Protein AF-A0A7S1DSJ5-F1 (afdb_monomer_lite)

Radius of gyration: 29.15 Å; chains: 1; bounding box: 72×51×76 Å

Sequence (164 aa):
LSEGESEKEKKVSRLSREQSDLRGSVSDLEKALGVSRRETKNAHEEHGRLVAELSSVLSATRKIHESLLGSSQEVEYGGIGVKIEAPDQPLEAEDEDRDVRIAQVIAGGPADLSGKIAVNDVLLEVHGRAVTGMEIGAIRALIVGPSGTPVTIKGASGSDGTTY

Foldseek 3Di:
DPPVVVVVVVVVVVVVVVVVVVVVVVVVVVVVVVVVVVVVVVVVVVVVVVVVVVVVVVVVVVVVVCVVPVDDDPQDKDFQQFDWDADPDPDDDDDPPRWIFGQDGHPPGNCNVVVPDDGGKTWQDKPNHGCRPPDPVVVCVSGIDGPPDDIDTWIADRPPRRID

Structure (mmCIF, N/CA/C/O backbone):
data_AF-A0A7S1DSJ5-F1
#
_entry.id   AF-A0A7S1DSJ5-F1
#
loop_
_atom_site.group_PDB
_atom_site.id
_atom_site.type_symbol
_atom_site.label_atom_id
_atom_site.label_alt_id
_atom_site.label_comp_id
_atom_site.label_asym_id
_atom_site.label_entity_id
_atom_site.label_seq_id
_atom_site.pdbx_PDB_ins_code
_atom_site.Cartn_x
_atom_site.Cartn_y
_atom_site.Cartn_z
_atom_site.occupancy
_atom_site.B_iso_or_equiv
_atom_site.auth_seq_id
_atom_site.auth_comp_id
_atom_site.auth_asym_id
_atom_site.auth_atom_id
_atom_site.pdbx_PDB_model_num
ATOM 1 N N . LEU A 1 1 ? 50.775 -18.865 -52.371 1.00 57.22 1 LEU A N 1
ATOM 2 C CA . LEU A 1 1 ? 50.747 -18.027 -51.148 1.00 57.22 1 LEU A CA 1
ATOM 3 C C . LEU A 1 1 ? 49.859 -16.783 -51.296 1.00 57.22 1 LEU A C 1
ATOM 5 O O . LEU A 1 1 ? 49.391 -16.311 -50.275 1.00 57.22 1 LEU A O 1
ATOM 9 N N . SER A 1 2 ? 49.545 -16.300 -52.510 1.00 65.25 2 SER A N 1
ATOM 10 C CA . SER A 1 2 ? 48.809 -15.034 -52.698 1.00 65.25 2 SER A CA 1
ATOM 11 C C . SER A 1 2 ? 47.277 -15.098 -52.552 1.00 65.25 2 SER A C 1
ATOM 13 O O . SER A 1 2 ? 46.668 -14.091 -52.207 1.00 65.25 2 SER A O 1
ATOM 15 N N . GLU A 1 3 ? 46.620 -16.244 -52.773 1.00 62.25 3 GLU A N 1
ATOM 16 C CA . GLU A 1 3 ? 45.143 -16.317 -52.697 1.00 62.25 3 GLU A CA 1
ATOM 17 C C . GLU A 1 3 ? 44.604 -16.245 -51.258 1.00 62.25 3 GLU A C 1
ATOM 19 O O . GLU A 1 3 ? 43.609 -15.568 -50.998 1.00 62.25 3 GLU A O 1
ATOM 24 N N . GLY A 1 4 ? 45.295 -16.872 -50.299 1.00 67.62 4 GLY A N 1
ATOM 25 C CA . GLY A 1 4 ? 44.881 -16.882 -48.890 1.00 67.62 4 GLY A CA 1
ATOM 26 C C . GLY A 1 4 ? 45.053 -15.537 -48.172 1.00 67.62 4 GLY A C 1
ATOM 27 O O . GLY A 1 4 ? 44.354 -15.268 -47.196 1.00 67.62 4 GLY A O 1
ATOM 28 N N . GLU A 1 5 ? 45.956 -14.677 -48.649 1.00 71.81 5 GLU A N 1
ATOM 29 C CA . GLU A 1 5 ? 46.111 -13.307 -48.139 1.00 71.81 5 GLU A CA 1
ATOM 30 C C . GLU A 1 5 ? 44.983 -12.400 -48.650 1.00 71.81 5 GLU A C 1
ATOM 32 O O . GLU A 1 5 ? 44.397 -11.653 -47.865 1.00 71.81 5 GLU A O 1
ATOM 37 N N . SER A 1 6 ? 44.575 -12.565 -49.914 1.00 78.31 6 SER A N 1
ATOM 38 C CA . SER A 1 6 ? 43.464 -11.809 -50.507 1.00 78.31 6 SER A CA 1
ATOM 39 C C . SER A 1 6 ? 42.119 -12.073 -49.814 1.00 78.31 6 SER A C 1
ATOM 41 O O . SER A 1 6 ? 41.327 -11.150 -49.606 1.00 78.31 6 SER A O 1
ATOM 43 N N . GLU A 1 7 ? 41.834 -13.317 -49.417 1.00 83.12 7 GLU A N 1
ATOM 44 C CA . GLU A 1 7 ? 40.596 -13.632 -48.689 1.00 83.12 7 GLU A CA 1
ATOM 45 C C . GLU A 1 7 ? 40.575 -13.075 -47.264 1.00 83.12 7 GLU A C 1
ATOM 47 O O . GLU A 1 7 ? 39.543 -12.567 -46.811 1.00 83.12 7 GLU A O 1
ATOM 52 N N . LYS A 1 8 ? 41.709 -13.131 -46.556 1.00 84.81 8 LYS A N 1
ATOM 53 C CA . LYS A 1 8 ? 41.827 -12.553 -45.211 1.00 84.81 8 LYS A CA 1
ATOM 54 C C . LYS A 1 8 ? 41.604 -11.046 -45.246 1.00 84.81 8 LYS A C 1
ATOM 56 O O . LYS A 1 8 ? 40.852 -10.528 -44.426 1.00 84.81 8 LYS A O 1
ATOM 61 N N . GLU A 1 9 ? 42.167 -10.361 -46.232 1.00 86.62 9 GLU A N 1
ATOM 62 C CA . GLU A 1 9 ? 42.018 -8.916 -46.407 1.00 86.62 9 GLU A CA 1
ATOM 63 C C . GLU A 1 9 ? 40.566 -8.512 -46.739 1.00 86.62 9 GLU A C 1
ATOM 65 O O . GLU A 1 9 ? 40.015 -7.559 -46.176 1.00 86.62 9 GLU A O 1
ATOM 70 N N . LYS A 1 10 ? 39.867 -9.310 -47.559 1.00 88.31 10 LYS A N 1
ATOM 71 C CA . LYS A 1 10 ? 38.421 -9.149 -47.813 1.00 88.31 10 LYS A CA 1
ATOM 72 C C . LYS A 1 10 ? 37.570 -9.382 -46.561 1.00 88.31 10 LYS A C 1
ATOM 74 O O . LYS A 1 10 ? 36.559 -8.710 -46.367 1.00 88.31 10 LYS A O 1
ATOM 79 N N . LYS A 1 11 ? 37.951 -10.330 -45.704 1.00 90.31 11 LYS A N 1
ATOM 80 C CA . LYS A 1 11 ? 37.227 -10.615 -44.457 1.00 90.31 11 LYS A CA 1
ATOM 81 C C . LYS A 1 11 ? 37.443 -9.519 -43.414 1.00 90.31 11 LYS A C 1
ATOM 83 O O . LYS A 1 11 ? 36.480 -9.080 -42.794 1.00 90.31 11 LYS A O 1
ATOM 88 N N . VAL A 1 12 ? 38.677 -9.035 -43.275 1.00 90.75 12 VAL A N 1
ATOM 89 C CA . VAL A 1 12 ? 39.028 -7.923 -42.378 1.00 90.75 12 VAL A CA 1
ATOM 90 C C . VAL A 1 12 ? 38.307 -6.643 -42.796 1.00 90.75 12 VAL A C 1
ATOM 92 O O . VAL A 1 12 ? 37.689 -5.992 -41.960 1.00 90.75 12 VAL A O 1
ATOM 95 N N . SER A 1 13 ? 38.290 -6.321 -44.090 1.00 91.06 13 SER A N 1
ATOM 96 C CA . SER A 1 13 ? 37.577 -5.136 -44.586 1.00 91.06 13 SER A CA 1
ATOM 97 C C . SER A 1 13 ? 36.058 -5.205 -44.382 1.00 91.06 13 SER A C 1
ATOM 99 O O . SER A 1 13 ? 35.445 -4.179 -44.086 1.00 91.06 13 SER A O 1
ATOM 101 N N . ARG A 1 14 ? 35.438 -6.392 -44.478 1.00 92.00 14 ARG A N 1
ATOM 102 C CA . ARG A 1 14 ? 34.017 -6.579 -44.126 1.00 92.00 14 ARG A CA 1
ATOM 103 C C . ARG A 1 14 ? 33.762 -6.380 -42.634 1.00 92.00 14 ARG A C 1
ATOM 105 O O . ARG A 1 14 ? 32.879 -5.607 -42.283 1.00 92.00 14 ARG A O 1
ATOM 112 N N . LEU A 1 15 ? 34.568 -7.008 -41.778 1.00 92.50 15 LEU A N 1
ATOM 113 C CA . LEU A 1 15 ? 34.421 -6.901 -40.323 1.00 92.50 15 LEU A CA 1
ATOM 114 C C . LEU A 1 15 ? 34.653 -5.472 -39.815 1.00 92.50 15 LEU A C 1
ATOM 116 O O . LEU A 1 15 ? 33.934 -5.020 -38.931 1.00 92.50 15 LEU A O 1
ATOM 120 N N . SER A 1 16 ? 35.604 -4.725 -40.387 1.00 93.00 16 SER A N 1
ATOM 121 C CA . SER A 1 16 ? 35.805 -3.314 -40.027 1.00 93.00 16 SER A CA 1
ATOM 122 C C . SER A 1 16 ? 34.609 -2.431 -40.379 1.00 93.00 16 SER A C 1
ATOM 124 O O . SER A 1 16 ? 34.309 -1.505 -39.629 1.00 93.00 16 SER A O 1
ATOM 126 N N . ARG A 1 17 ? 33.916 -2.704 -41.493 1.00 92.69 17 ARG A N 1
ATOM 127 C CA . ARG A 1 17 ? 32.684 -1.980 -41.845 1.00 92.69 17 ARG A CA 1
ATOM 128 C C . ARG A 1 17 ? 31.566 -2.308 -40.863 1.00 92.69 17 ARG A C 1
ATOM 130 O O . ARG A 1 17 ? 30.999 -1.400 -40.274 1.00 92.69 17 ARG A O 1
ATOM 137 N N . GLU A 1 18 ? 31.355 -3.591 -40.593 1.00 94.94 18 GLU A N 1
ATOM 138 C CA . GLU A 1 18 ? 30.327 -4.055 -39.658 1.00 94.94 18 GLU A CA 1
ATOM 139 C C . GLU A 1 18 ? 30.548 -3.522 -38.232 1.00 94.94 18 GLU A C 1
ATOM 141 O O . GLU A 1 18 ? 29.608 -3.072 -37.580 1.00 94.94 18 GLU A O 1
ATOM 146 N N . GLN A 1 19 ? 31.799 -3.463 -37.760 1.00 93.00 19 GLN A N 1
ATOM 147 C CA . GLN A 1 19 ? 32.118 -2.830 -36.477 1.00 93.00 19 GLN A CA 1
ATOM 148 C C . GLN A 1 19 ? 31.850 -1.322 -36.462 1.00 93.00 19 GLN A C 1
ATOM 150 O O . GLN A 1 19 ? 31.419 -0.794 -35.436 1.00 93.00 19 GLN A O 1
ATOM 155 N N . SER A 1 20 ? 32.099 -0.622 -37.569 1.00 93.69 20 SER A N 1
ATOM 156 C CA . SER A 1 20 ? 31.779 0.803 -37.684 1.00 93.69 20 SER A CA 1
ATOM 157 C C . SER A 1 20 ? 30.268 1.037 -37.607 1.00 93.69 20 SER A C 1
ATOM 159 O O . SER A 1 20 ? 29.821 1.920 -36.873 1.00 93.69 20 SER A O 1
ATOM 161 N N . ASP A 1 21 ? 29.488 0.213 -38.304 1.00 94.38 21 ASP A N 1
ATOM 162 C CA . ASP A 1 21 ? 28.027 0.318 -38.358 1.00 94.38 21 ASP A CA 1
ATOM 163 C C . ASP A 1 21 ? 27.385 -0.002 -36.997 1.00 94.38 21 ASP A C 1
ATOM 165 O O . ASP A 1 21 ? 26.509 0.726 -36.516 1.00 94.38 21 ASP A O 1
ATOM 169 N N . LEU A 1 22 ? 27.879 -1.041 -36.314 1.00 93.44 22 LEU A N 1
ATOM 170 C CA . LEU A 1 22 ? 27.451 -1.385 -34.955 1.00 93.44 22 LEU A CA 1
ATOM 171 C C . LEU A 1 22 ? 27.780 -0.273 -33.959 1.00 93.44 22 LEU A C 1
ATOM 173 O O . LEU A 1 22 ? 26.949 0.071 -33.120 1.00 93.44 22 LEU A O 1
ATOM 177 N N . ARG A 1 23 ? 28.967 0.334 -34.060 1.00 93.12 23 ARG A N 1
ATOM 178 C CA . ARG A 1 23 ? 29.359 1.441 -33.181 1.00 93.12 23 ARG A CA 1
ATOM 179 C C . ARG A 1 23 ? 28.477 2.675 -33.388 1.00 93.12 23 ARG A C 1
ATOM 181 O O . ARG A 1 23 ? 28.131 3.332 -32.407 1.00 93.12 23 ARG A O 1
ATOM 188 N N . GLY A 1 24 ? 28.094 2.970 -34.631 1.00 93.44 24 GLY A N 1
ATOM 189 C CA . GLY A 1 24 ? 27.113 4.016 -34.936 1.00 93.44 24 GLY A CA 1
ATOM 190 C C . GLY A 1 24 ? 25.756 3.724 -34.293 1.00 93.44 24 GLY A C 1
ATOM 191 O O . GLY A 1 24 ? 25.227 4.556 -33.559 1.00 93.44 24 GLY A O 1
ATOM 192 N N . SER A 1 25 ? 25.266 2.495 -34.466 1.00 93.75 25 SER A N 1
ATOM 193 C CA . SER A 1 25 ? 23.985 2.044 -33.909 1.00 93.75 25 SER A CA 1
ATOM 194 C C . SER A 1 25 ? 23.940 2.140 -32.379 1.00 93.75 25 SER A C 1
ATOM 196 O O . SER A 1 25 ? 22.949 2.602 -31.821 1.00 93.75 25 SER A O 1
ATOM 198 N N . VAL A 1 26 ? 25.022 1.758 -31.688 1.00 92.25 26 VAL A N 1
ATOM 199 C CA . VAL A 1 26 ? 25.135 1.891 -30.224 1.00 92.25 26 VAL A CA 1
ATOM 200 C C . VAL A 1 26 ? 25.078 3.359 -29.799 1.00 92.25 26 VAL A C 1
ATOM 202 O O . VAL A 1 26 ? 24.343 3.690 -28.872 1.00 92.25 26 VAL A O 1
ATOM 205 N N . SER A 1 27 ? 25.788 4.250 -30.500 1.00 90.62 27 SER A N 1
ATOM 206 C CA . SER A 1 27 ? 25.774 5.685 -30.188 1.00 90.62 27 SER A CA 1
ATOM 207 C C . SER A 1 27 ? 24.379 6.299 -30.322 1.00 90.62 27 SER A C 1
ATOM 209 O O . SER A 1 27 ? 23.988 7.143 -29.514 1.00 90.62 27 SER A O 1
ATOM 211 N N . ASP A 1 28 ? 23.612 5.882 -31.326 1.00 92.81 28 ASP A N 1
ATOM 212 C CA . ASP A 1 28 ? 22.252 6.379 -31.522 1.00 92.81 28 ASP A CA 1
ATOM 213 C C . ASP A 1 28 ? 21.279 5.807 -30.482 1.00 92.81 28 ASP A C 1
ATOM 215 O O . ASP A 1 28 ? 20.421 6.539 -29.979 1.00 92.81 28 ASP A O 1
ATOM 219 N N . LEU A 1 29 ? 21.471 4.550 -30.066 1.00 88.62 29 LEU A N 1
ATOM 220 C CA . LEU A 1 29 ? 20.712 3.944 -28.971 1.00 88.62 29 LEU A CA 1
ATOM 221 C C . LEU A 1 29 ? 20.964 4.656 -27.635 1.00 88.62 29 LEU A C 1
ATOM 223 O O . LEU A 1 29 ? 20.025 4.927 -26.891 1.00 88.62 29 LEU A O 1
ATOM 227 N N . GLU A 1 30 ? 22.221 4.991 -27.334 1.00 84.81 30 GLU A N 1
ATOM 228 C CA . GLU A 1 30 ? 22.598 5.721 -26.119 1.00 84.81 30 GLU A CA 1
ATOM 229 C C . GLU A 1 30 ? 21.943 7.106 -26.064 1.00 84.81 30 GLU A C 1
ATOM 231 O O . GLU A 1 30 ? 21.432 7.512 -25.017 1.00 84.81 30 GLU A O 1
ATOM 236 N N . LYS A 1 31 ? 21.889 7.814 -27.200 1.00 86.88 31 LYS A N 1
ATOM 237 C CA . LYS A 1 31 ? 21.172 9.094 -27.302 1.00 86.88 31 LYS A CA 1
ATOM 238 C C . LYS A 1 31 ? 19.675 8.909 -27.065 1.00 86.88 31 LYS A C 1
ATOM 240 O O . LYS A 1 31 ? 19.101 9.651 -26.271 1.00 86.88 31 LYS A O 1
ATOM 245 N N . ALA A 1 32 ? 19.052 7.918 -27.706 1.00 86.31 32 ALA A N 1
ATOM 246 C CA . ALA A 1 32 ? 17.622 7.644 -27.559 1.00 86.31 32 ALA A CA 1
ATOM 247 C C . ALA A 1 32 ? 17.249 7.270 -26.112 1.00 86.31 32 ALA A C 1
ATOM 249 O O . ALA A 1 32 ? 16.302 7.820 -25.548 1.00 86.31 32 ALA A O 1
ATOM 250 N N . LEU A 1 33 ? 18.037 6.400 -25.472 1.00 83.81 33 LEU A N 1
ATOM 251 C CA . LEU A 1 33 ? 17.863 6.025 -24.066 1.00 83.81 33 LEU A CA 1
ATOM 252 C C . LEU A 1 33 ? 18.086 7.210 -23.119 1.00 83.81 33 LEU A C 1
ATOM 254 O O . LEU A 1 33 ? 17.372 7.344 -22.125 1.00 83.81 33 LEU A O 1
ATOM 258 N N . GLY A 1 34 ? 19.053 8.082 -23.416 1.00 82.81 34 GLY A N 1
ATOM 259 C CA . GLY A 1 34 ? 19.297 9.304 -22.650 1.00 82.81 34 GLY A CA 1
ATOM 260 C C . GLY A 1 34 ? 18.116 10.276 -22.697 1.00 82.81 34 GLY A C 1
ATOM 261 O O . GLY A 1 34 ? 17.726 10.813 -21.658 1.00 82.81 34 GLY A O 1
ATOM 262 N N . VAL A 1 35 ? 17.517 10.461 -23.879 1.00 78.62 35 VAL A N 1
ATOM 263 C CA . VAL A 1 35 ? 16.299 11.268 -24.063 1.00 78.62 35 VAL A CA 1
ATOM 264 C C . VAL A 1 35 ? 15.137 10.660 -23.280 1.00 78.62 35 VAL A C 1
ATOM 266 O O . VAL A 1 35 ? 14.555 11.346 -22.444 1.00 78.62 35 VAL A O 1
ATOM 269 N N . SER A 1 36 ? 14.883 9.360 -23.445 1.00 83.50 36 SER A N 1
ATOM 270 C CA . SER A 1 36 ? 13.785 8.671 -22.760 1.00 83.50 36 SER A CA 1
ATOM 271 C C . SER A 1 36 ? 13.911 8.733 -21.231 1.00 83.50 36 SER A C 1
ATOM 273 O O . SER A 1 36 ? 12.957 9.094 -20.548 1.00 83.50 36 SER A O 1
ATOM 275 N N . ARG A 1 37 ? 15.104 8.496 -20.664 1.00 84.75 37 ARG A N 1
ATOM 276 C CA . ARG A 1 37 ? 15.334 8.626 -19.208 1.00 84.75 37 ARG A CA 1
ATOM 277 C C . ARG A 1 37 ? 15.095 10.043 -18.692 1.00 84.75 37 ARG A C 1
ATOM 279 O O . ARG A 1 37 ? 14.644 10.228 -17.561 1.00 84.75 37 ARG A O 1
ATOM 286 N N . ARG A 1 38 ? 15.440 11.054 -19.493 1.00 80.06 38 ARG A N 1
ATOM 287 C CA . ARG A 1 38 ? 15.208 12.457 -19.137 1.00 80.06 38 ARG A CA 1
ATOM 288 C C . ARG A 1 38 ? 13.717 12.777 -19.154 1.00 80.06 38 ARG A C 1
ATOM 290 O O . ARG A 1 38 ? 13.242 13.421 -18.226 1.00 80.06 38 ARG A O 1
ATOM 297 N N . GLU A 1 39 ? 12.985 12.288 -20.149 1.00 82.19 39 GLU A N 1
ATOM 298 C CA . GLU A 1 39 ? 11.526 12.415 -20.224 1.00 82.19 39 GLU A CA 1
ATOM 299 C C . GLU A 1 39 ? 10.840 11.738 -19.034 1.00 82.19 39 GLU A C 1
ATOM 301 O O . GLU A 1 39 ? 10.024 12.371 -18.370 1.00 82.19 39 GLU A O 1
ATOM 306 N N . THR A 1 40 ? 11.224 10.503 -18.686 1.00 76.50 40 THR A N 1
ATOM 307 C CA . THR A 1 40 ? 10.644 9.801 -17.529 1.00 76.50 40 THR A CA 1
ATOM 308 C C . THR A 1 40 ? 10.950 10.512 -16.214 1.00 76.50 40 THR A C 1
ATOM 310 O O . THR A 1 40 ? 10.088 10.588 -15.341 1.00 76.50 40 THR A O 1
ATOM 313 N N . LYS A 1 41 ? 12.161 11.066 -16.063 1.00 80.69 41 LYS A N 1
ATOM 314 C CA . LYS A 1 41 ? 12.535 11.841 -14.874 1.00 80.69 41 LYS A CA 1
ATOM 315 C C . LYS A 1 41 ? 11.730 13.137 -14.774 1.00 80.69 41 LYS A C 1
ATOM 317 O O . LYS A 1 41 ? 11.175 13.413 -13.715 1.00 80.69 41 LYS A O 1
ATOM 322 N N . ASN A 1 42 ? 11.626 13.889 -15.869 1.00 86.31 42 ASN A N 1
ATOM 323 C CA . ASN A 1 42 ? 10.829 15.114 -15.918 1.00 86.31 42 ASN A CA 1
ATOM 324 C C . ASN A 1 42 ? 9.357 14.826 -15.585 1.00 86.31 42 ASN A C 1
ATOM 326 O O . ASN A 1 42 ? 8.767 15.536 -14.778 1.00 86.31 42 ASN A O 1
ATOM 330 N N . ALA A 1 43 ? 8.787 13.755 -16.148 1.00 80.75 43 ALA A N 1
ATOM 331 C CA . ALA A 1 43 ? 7.418 13.338 -15.860 1.00 80.75 43 ALA A CA 1
ATOM 332 C C . ALA A 1 43 ? 7.224 12.977 -14.379 1.00 80.75 43 ALA A C 1
ATOM 334 O O . ALA A 1 43 ? 6.202 13.317 -13.791 1.00 80.75 43 ALA A O 1
ATOM 335 N N . HIS A 1 44 ? 8.207 12.325 -13.750 1.00 78.38 44 HIS A N 1
ATOM 336 C CA . HIS A 1 44 ? 8.146 11.998 -12.325 1.00 78.38 44 HIS A CA 1
ATOM 337 C C . HIS A 1 44 ? 8.219 13.247 -11.432 1.00 78.38 44 HIS A C 1
ATOM 339 O O . HIS A 1 44 ? 7.464 13.357 -10.466 1.00 78.38 44 HIS A O 1
ATOM 345 N N . GLU A 1 45 ? 9.082 14.210 -11.768 1.00 86.12 45 GLU A N 1
ATOM 346 C CA . GLU A 1 45 ? 9.176 15.497 -11.066 1.00 86.12 45 GLU A CA 1
ATOM 347 C C . GLU A 1 45 ? 7.881 16.315 -11.209 1.00 86.12 45 GLU A C 1
ATOM 349 O O . GLU A 1 45 ? 7.366 16.848 -10.223 1.00 86.12 45 GLU A O 1
ATOM 354 N N . GLU A 1 46 ? 7.312 16.366 -12.415 1.00 89.88 46 GLU A N 1
ATOM 355 C CA . GLU A 1 46 ? 6.038 17.035 -12.686 1.00 89.88 46 GLU A CA 1
ATOM 356 C C . GLU A 1 46 ? 4.879 16.364 -11.942 1.00 89.88 46 GLU A C 1
ATOM 358 O O . GLU A 1 46 ? 4.084 17.043 -11.290 1.00 89.88 46 GLU A O 1
ATOM 363 N N . HIS A 1 47 ? 4.826 15.031 -11.949 1.00 85.38 47 HIS A N 1
ATOM 364 C CA . HIS A 1 47 ? 3.840 14.270 -11.190 1.00 85.38 47 HIS A CA 1
ATOM 365 C C . HIS A 1 47 ? 3.964 14.536 -9.683 1.00 85.38 47 HIS A C 1
ATOM 367 O O . HIS A 1 47 ? 2.961 14.790 -9.019 1.00 85.38 47 HIS A O 1
ATOM 373 N N . GLY A 1 48 ? 5.185 14.563 -9.137 1.00 81.62 48 GLY A N 1
ATOM 374 C CA . GLY A 1 48 ? 5.428 14.926 -7.738 1.00 81.62 48 GLY A CA 1
ATOM 375 C C . GLY A 1 48 ? 4.925 16.333 -7.398 1.00 81.62 48 GLY A C 1
ATOM 376 O O . GLY A 1 48 ? 4.295 16.534 -6.356 1.00 81.62 48 GLY A O 1
ATOM 377 N N . ARG A 1 49 ? 5.125 17.299 -8.304 1.00 89.31 49 ARG A N 1
ATOM 378 C CA . ARG A 1 49 ? 4.607 18.665 -8.149 1.00 89.31 49 ARG A CA 1
ATOM 379 C C . ARG A 1 49 ? 3.079 18.701 -8.148 1.00 89.31 49 ARG A C 1
ATOM 381 O O . ARG A 1 49 ? 2.495 19.322 -7.263 1.00 89.31 49 ARG A O 1
ATOM 388 N N . LEU A 1 50 ? 2.439 18.021 -9.099 1.00 87.94 50 LEU A N 1
ATOM 389 C CA . LEU A 1 50 ? 0.978 17.949 -9.203 1.00 87.94 50 LEU A CA 1
ATOM 390 C C . LEU A 1 50 ? 0.352 17.274 -7.979 1.00 87.94 50 LEU A C 1
ATOM 392 O O . LEU A 1 50 ? -0.678 17.730 -7.490 1.00 87.94 50 LEU A O 1
ATOM 396 N N . VAL A 1 51 ? 0.988 16.234 -7.435 1.00 87.00 51 VAL A N 1
ATOM 397 C CA . VAL A 1 51 ? 0.548 15.579 -6.193 1.00 87.00 51 VAL A CA 1
ATOM 398 C C . VAL A 1 51 ? 0.607 16.546 -5.006 1.00 87.00 51 VAL A C 1
ATOM 400 O O . VAL A 1 51 ? -0.336 16.605 -4.214 1.00 87.00 51 VAL A O 1
ATOM 403 N N . ALA A 1 52 ? 1.674 17.341 -4.887 1.00 80.94 52 ALA A N 1
ATOM 404 C CA . ALA A 1 52 ? 1.782 18.356 -3.838 1.00 80.94 52 ALA A CA 1
ATOM 405 C C . ALA A 1 52 ? 0.723 19.463 -3.993 1.00 80.94 52 ALA A C 1
ATOM 407 O O . ALA A 1 52 ? 0.112 19.887 -3.009 1.00 80.94 52 ALA A O 1
ATOM 408 N N . GLU A 1 53 ? 0.467 19.898 -5.227 1.00 92.00 53 GLU A N 1
ATOM 409 C CA . GLU A 1 53 ? -0.549 20.902 -5.547 1.00 92.00 53 GLU A CA 1
ATOM 410 C C . GLU A 1 53 ? -1.960 20.389 -5.231 1.00 92.00 53 GLU A C 1
ATOM 412 O O . GLU A 1 53 ? -2.722 21.065 -4.539 1.00 92.00 53 GLU A O 1
ATOM 417 N N . LEU A 1 54 ? -2.273 19.148 -5.615 1.00 87.19 54 LEU A N 1
ATOM 418 C CA . LEU A 1 54 ? -3.539 18.493 -5.292 1.00 87.19 54 LEU A CA 1
ATOM 419 C C . LEU A 1 54 ? -3.735 18.349 -3.778 1.00 87.19 54 LEU A C 1
ATOM 421 O O . LEU A 1 54 ? -4.825 18.610 -3.277 1.00 87.19 54 LEU A O 1
ATOM 425 N N . SER A 1 55 ? -2.684 17.987 -3.038 1.00 80.19 55 SER A N 1
ATOM 42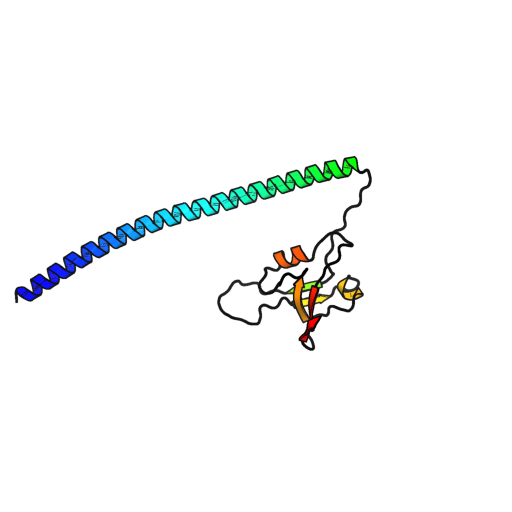6 C CA . SER A 1 55 ? -2.721 17.916 -1.572 1.00 80.19 55 SER A CA 1
ATOM 427 C C . SER A 1 55 ? -3.043 19.278 -0.941 1.00 80.19 55 SER A C 1
ATOM 429 O O . SER A 1 55 ? -3.882 19.376 -0.040 1.00 80.19 55 SER A O 1
ATOM 431 N N . SER A 1 56 ? -2.444 20.353 -1.464 1.00 83.12 56 SER A N 1
ATOM 432 C CA . SER A 1 56 ? -2.724 21.722 -1.019 1.00 83.12 56 SER A CA 1
ATOM 433 C C . SER A 1 56 ? -4.172 22.134 -1.309 1.00 83.12 56 SER A C 1
ATOM 435 O O . SER A 1 56 ? -4.860 22.647 -0.423 1.00 83.12 56 SER A O 1
ATOM 437 N N . VAL A 1 57 ? -4.673 21.831 -2.512 1.00 90.88 57 VAL A N 1
ATOM 438 C CA . VAL A 1 57 ? -6.069 22.086 -2.898 1.00 90.88 57 VAL A CA 1
ATOM 439 C C . VAL A 1 57 ? -7.030 21.302 -2.010 1.00 90.88 57 VAL A C 1
ATOM 441 O O . VAL A 1 57 ? -7.940 21.902 -1.451 1.00 90.88 57 VAL A O 1
ATOM 444 N N . LEU A 1 58 ? -6.804 20.004 -1.794 1.00 82.38 58 LEU A N 1
ATOM 445 C CA . LEU A 1 58 ? -7.629 19.178 -0.906 1.00 82.38 58 LEU A CA 1
ATOM 446 C C . LEU A 1 58 ? -7.666 19.736 0.521 1.00 82.38 58 LEU A C 1
ATOM 448 O O . LEU A 1 58 ? -8.732 19.778 1.133 1.00 82.38 58 LEU A O 1
ATOM 452 N N . SER A 1 59 ? -6.531 20.219 1.036 1.00 75.38 59 SER A N 1
ATOM 453 C CA . SER A 1 59 ? -6.461 20.883 2.343 1.00 75.38 59 SER A CA 1
ATOM 454 C C . SER A 1 59 ? -7.297 22.167 2.382 1.00 75.38 59 SER A C 1
ATOM 456 O O . SER A 1 59 ? -8.064 22.384 3.321 1.00 75.38 59 SER A O 1
ATOM 458 N N . ALA A 1 60 ? -7.211 23.004 1.346 1.00 80.62 60 ALA A N 1
ATOM 459 C CA . ALA A 1 60 ? -8.012 24.221 1.240 1.00 80.62 60 ALA A CA 1
ATOM 460 C C . ALA A 1 60 ? -9.514 23.917 1.103 1.00 80.62 60 ALA A C 1
ATOM 462 O O . ALA A 1 60 ? -10.331 24.517 1.802 1.00 80.62 60 ALA A O 1
ATOM 463 N N . THR A 1 61 ? -9.886 22.950 0.261 1.00 78.50 61 THR A N 1
ATOM 464 C CA . THR A 1 61 ? -11.272 22.503 0.089 1.00 78.50 61 THR A CA 1
ATOM 465 C C . THR A 1 61 ? -11.832 21.926 1.387 1.00 78.50 61 THR A C 1
ATOM 467 O O . THR A 1 61 ? -12.971 22.230 1.731 1.00 78.50 61 THR A O 1
ATOM 470 N N . ARG A 1 62 ? -11.031 21.173 2.155 1.00 76.06 62 ARG A N 1
ATOM 471 C CA . ARG A 1 62 ? -11.412 20.669 3.481 1.00 76.06 62 ARG A CA 1
ATOM 472 C C . ARG A 1 62 ? -11.717 21.807 4.451 1.00 76.06 62 ARG A C 1
ATOM 474 O O . ARG A 1 62 ? -12.783 21.798 5.047 1.00 76.06 62 ARG A O 1
ATOM 481 N N . LYS A 1 63 ? -10.847 22.818 4.545 1.00 75.44 63 LYS A N 1
ATOM 482 C CA . LYS A 1 63 ? -11.068 23.996 5.408 1.00 75.44 63 LYS A CA 1
ATOM 483 C C . LYS A 1 63 ? -12.348 24.752 5.046 1.00 75.44 63 LYS A C 1
ATOM 485 O O . LYS A 1 63 ? -13.074 25.207 5.925 1.00 75.44 63 LYS A O 1
ATOM 490 N N . ILE A 1 64 ? -12.640 24.877 3.749 1.00 81.19 64 ILE A N 1
ATOM 491 C CA . ILE A 1 64 ? -13.890 25.483 3.270 1.00 81.19 64 ILE A CA 1
ATOM 492 C C . ILE A 1 64 ? -15.088 24.616 3.678 1.00 81.19 64 ILE A C 1
ATOM 494 O O . ILE A 1 64 ? -16.074 25.137 4.195 1.00 81.19 64 ILE A O 1
ATOM 498 N N . HIS A 1 65 ? -14.990 23.299 3.487 1.00 66.31 65 HIS A N 1
ATOM 499 C CA . HIS A 1 65 ? -16.029 22.343 3.866 1.00 66.31 65 HIS A CA 1
ATOM 500 C C . HIS A 1 65 ? -16.302 22.357 5.383 1.00 66.31 65 HIS A C 1
ATOM 502 O O . HIS A 1 65 ? -17.458 22.410 5.798 1.00 66.31 65 HIS A O 1
ATOM 508 N N . GLU A 1 66 ? -15.251 22.413 6.205 1.00 64.31 66 GLU A N 1
ATOM 509 C CA . GLU A 1 66 ? -15.310 22.550 7.668 1.00 64.31 66 GLU A CA 1
ATOM 510 C C . GLU A 1 66 ? -15.993 23.858 8.095 1.00 64.31 66 GLU A C 1
ATOM 512 O O . GLU A 1 66 ? -16.853 23.852 8.976 1.00 64.31 66 GLU A O 1
ATOM 517 N N . SER A 1 67 ? -15.680 24.975 7.428 1.00 67.69 67 SER A N 1
ATOM 518 C CA . SER A 1 67 ? -16.305 26.274 7.710 1.00 67.69 67 SER A CA 1
ATOM 519 C C . SER A 1 67 ? -17.794 26.333 7.343 1.00 67.69 67 SER A C 1
ATOM 521 O O . SER A 1 67 ? -18.512 27.159 7.906 1.00 67.69 67 SER A O 1
ATOM 523 N N . LEU A 1 68 ? -18.255 25.512 6.394 1.00 71.00 68 LEU A N 1
ATOM 524 C CA . LEU A 1 68 ? -19.647 25.481 5.924 1.00 71.00 68 LEU A CA 1
ATOM 525 C C . LEU A 1 68 ? -20.545 24.558 6.758 1.00 71.00 68 LEU A C 1
ATOM 527 O O . LEU A 1 68 ? -21.740 24.825 6.862 1.00 71.00 68 LEU A O 1
ATOM 531 N N . LEU A 1 69 ? -19.994 23.488 7.342 1.00 70.12 69 LEU A N 1
ATOM 532 C CA . LEU A 1 69 ? -20.776 22.464 8.050 1.00 70.12 69 LEU A CA 1
ATOM 533 C C . LEU A 1 69 ? -20.857 22.643 9.571 1.00 70.12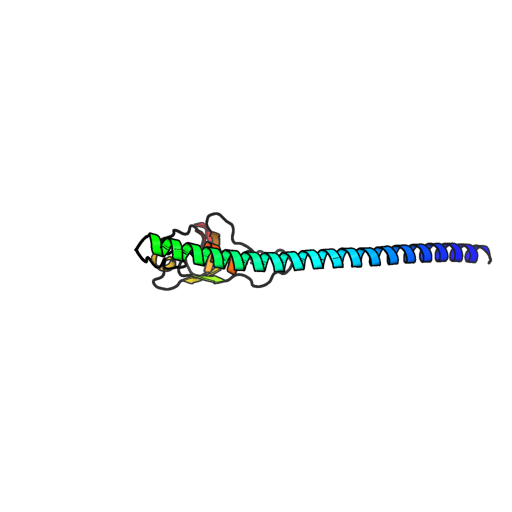 69 LEU A C 1
ATOM 535 O O . LEU A 1 69 ? -21.643 21.951 10.209 1.00 70.12 69 LEU A O 1
ATOM 539 N N . GLY A 1 70 ? -20.109 23.572 10.171 1.00 56.69 70 GLY A N 1
ATOM 540 C CA . GLY A 1 70 ? -20.352 24.013 11.553 1.00 56.69 70 GLY A CA 1
ATOM 541 C C . GLY A 1 70 ? -20.178 22.960 12.661 1.00 56.69 70 GLY A C 1
ATOM 542 O O . GLY A 1 70 ? -20.516 23.242 13.808 1.00 56.69 70 GLY A O 1
ATOM 543 N N . SER A 1 71 ? -19.626 21.779 12.377 1.00 52.44 71 SER A N 1
ATOM 544 C CA . SER A 1 71 ? -19.270 20.793 13.399 1.00 52.44 71 SER A CA 1
ATOM 545 C C . SER A 1 71 ? -17.959 20.102 13.047 1.00 52.44 71 SER A C 1
ATOM 547 O O . SER A 1 71 ? -17.895 19.290 12.124 1.00 52.44 71 SER A O 1
ATOM 549 N N . SER A 1 72 ? -16.920 20.419 13.814 1.00 51.66 72 SER A N 1
ATOM 550 C CA . SER A 1 72 ? -15.669 19.675 13.872 1.00 51.66 72 SER A CA 1
ATOM 551 C C . SER A 1 72 ? -15.950 18.250 14.345 1.00 51.66 72 SER A C 1
ATOM 553 O O . SER A 1 72 ? -16.051 17.996 15.542 1.00 51.66 72 SER A O 1
ATOM 555 N N . GLN A 1 73 ? -16.073 17.302 13.425 1.00 52.31 73 GLN A N 1
ATOM 556 C CA . GLN A 1 73 ? -15.613 15.957 13.729 1.00 52.31 73 GLN A CA 1
ATOM 557 C C . GLN A 1 73 ? -14.223 15.853 13.123 1.00 52.31 73 GLN A C 1
ATOM 559 O O . GLN A 1 73 ? -14.075 15.737 11.907 1.00 52.31 73 GLN A O 1
ATOM 564 N N . GLU A 1 74 ? -13.196 15.956 13.972 1.00 55.81 74 GLU A N 1
ATOM 565 C CA . GLU A 1 74 ? -11.901 15.379 13.637 1.00 55.81 74 GLU A CA 1
ATOM 566 C C . GLU A 1 74 ? -12.188 13.931 13.264 1.00 55.81 74 GLU A C 1
ATOM 568 O O . GLU A 1 74 ? -12.601 13.125 14.097 1.00 55.81 74 GLU A O 1
ATOM 573 N N . VAL A 1 75 ? -12.086 13.624 11.976 1.00 57.88 75 VAL A N 1
ATOM 574 C CA . VAL A 1 75 ? -12.187 12.249 11.525 1.00 57.88 75 VAL A CA 1
ATOM 575 C C . VAL A 1 75 ? -10.932 11.576 12.058 1.00 57.88 75 VAL A C 1
ATOM 577 O O . VAL A 1 75 ? -9.858 11.732 11.486 1.00 57.88 75 VAL A O 1
ATOM 580 N N . GLU A 1 76 ? -11.047 10.929 13.213 1.00 74.56 76 GLU A N 1
ATOM 581 C CA . GLU A 1 76 ? -9.960 10.184 13.834 1.00 74.56 76 GLU A CA 1
ATOM 582 C C . GLU A 1 76 ? -9.524 9.100 12.843 1.00 74.56 76 GLU A C 1
ATOM 584 O O . GLU A 1 76 ? -10.358 8.336 12.371 1.00 74.56 76 GLU A O 1
ATOM 589 N N . TYR A 1 77 ? -8.251 9.062 12.449 1.00 79.50 77 TYR A N 1
ATOM 590 C CA . TYR A 1 77 ? -7.744 8.024 11.547 1.00 79.50 77 TYR A CA 1
ATOM 591 C C . TYR A 1 77 ? -7.159 6.883 12.368 1.00 79.50 77 TYR A C 1
ATOM 593 O O . TYR A 1 77 ? -6.375 7.107 13.289 1.00 79.50 77 TYR A O 1
ATOM 601 N N . GLY A 1 78 ? -7.498 5.656 11.994 1.00 85.69 78 GLY A N 1
ATOM 602 C CA . GLY A 1 78 ? -7.052 4.452 12.676 1.00 85.69 78 GLY A CA 1
ATOM 603 C C . GLY A 1 78 ? -6.714 3.337 11.698 1.00 85.69 78 GLY A C 1
ATOM 604 O O . GLY A 1 78 ? -7.103 3.354 10.532 1.00 85.69 78 GLY A O 1
ATOM 605 N N . GLY A 1 79 ? -5.952 2.365 12.185 1.00 89.31 79 GLY A N 1
ATOM 606 C CA . GLY A 1 79 ? -5.813 1.063 11.540 1.00 89.31 79 GLY A CA 1
ATOM 607 C C . GLY A 1 79 ? -6.567 -0.002 12.329 1.00 89.31 79 GLY A C 1
ATOM 608 O O . GLY A 1 79 ? -7.223 0.280 13.328 1.00 89.31 79 GLY A O 1
ATOM 609 N N . ILE A 1 80 ? -6.397 -1.258 11.934 1.00 91.81 80 ILE A N 1
ATOM 610 C CA . ILE A 1 80 ? -7.060 -2.401 12.581 1.00 91.81 80 ILE A CA 1
ATOM 611 C C . ILE A 1 80 ? -6.345 -2.903 13.847 1.00 91.81 80 ILE A C 1
ATOM 613 O O . ILE A 1 80 ? -6.752 -3.904 14.419 1.00 91.81 80 ILE A O 1
ATOM 617 N N . GLY A 1 81 ? -5.286 -2.233 14.310 1.00 92.62 81 GLY A N 1
ATOM 618 C CA . GLY A 1 81 ? -4.583 -2.620 15.538 1.00 92.62 81 GLY A CA 1
ATOM 619 C C . GLY A 1 81 ? -3.638 -3.816 15.379 1.00 92.62 81 GLY A C 1
ATOM 620 O O . GLY A 1 81 ? -3.554 -4.647 16.278 1.00 92.62 81 GLY A O 1
ATOM 621 N N . VAL A 1 82 ? -2.924 -3.910 14.255 1.00 93.69 82 VAL A N 1
ATOM 622 C CA . VAL A 1 82 ? -1.905 -4.946 14.015 1.00 93.69 82 VAL A CA 1
ATOM 623 C C . VAL A 1 82 ? -0.591 -4.334 13.544 1.00 93.69 82 VAL A C 1
ATOM 625 O O . VAL A 1 82 ? -0.574 -3.260 12.938 1.00 93.69 82 VAL A O 1
ATOM 628 N N . LYS A 1 83 ? 0.506 -5.050 13.779 1.00 92.50 83 LYS A N 1
ATOM 629 C CA . LYS A 1 83 ? 1.788 -4.837 13.112 1.00 92.50 83 LYS A CA 1
ATOM 630 C C . LYS A 1 83 ? 1.953 -5.914 12.047 1.00 92.50 83 LYS A C 1
ATOM 632 O O . LYS A 1 83 ? 1.798 -7.095 12.353 1.00 92.50 83 LYS A O 1
ATOM 637 N N . ILE A 1 84 ? 2.276 -5.502 10.825 1.00 92.06 84 ILE A N 1
ATOM 638 C CA . ILE A 1 84 ? 2.549 -6.414 9.714 1.00 92.06 84 ILE A CA 1
ATOM 639 C C . ILE A 1 84 ? 4.044 -6.456 9.413 1.00 92.06 84 ILE A C 1
ATOM 641 O O . ILE A 1 84 ? 4.735 -5.444 9.539 1.00 92.06 84 ILE A O 1
ATOM 645 N N . GLU A 1 85 ? 4.514 -7.625 9.007 1.00 89.44 85 GLU A N 1
ATOM 646 C CA . GLU A 1 85 ? 5.837 -7.844 8.437 1.00 89.44 85 GLU A CA 1
ATOM 647 C C . GLU A 1 85 ? 5.670 -8.274 6.981 1.00 89.44 85 GLU A C 1
ATOM 649 O O . GLU A 1 85 ? 4.836 -9.120 6.657 1.00 89.44 85 GLU A O 1
ATOM 654 N N . ALA A 1 86 ? 6.436 -7.636 6.102 1.00 83.44 86 ALA A N 1
ATOM 655 C CA . ALA A 1 86 ? 6.504 -7.934 4.680 1.00 83.44 86 ALA A CA 1
ATOM 656 C C . ALA A 1 86 ? 7.984 -7.920 4.262 1.00 83.44 86 ALA A C 1
ATOM 658 O O . ALA A 1 86 ? 8.763 -7.164 4.852 1.00 83.44 86 ALA A O 1
ATOM 659 N N . PRO A 1 87 ? 8.391 -8.739 3.283 1.00 73.12 87 PRO A N 1
ATOM 660 C CA . PRO A 1 87 ? 9.774 -8.773 2.818 1.00 73.12 87 PRO A CA 1
ATOM 661 C C . PRO A 1 87 ? 10.199 -7.426 2.204 1.00 73.12 87 PRO A C 1
ATOM 663 O O . PRO A 1 87 ? 9.461 -6.821 1.430 1.00 73.12 87 PRO A O 1
ATOM 666 N N . ASP A 1 88 ? 11.401 -6.963 2.563 1.00 65.62 88 ASP A N 1
ATOM 667 C CA . ASP A 1 88 ? 11.921 -5.607 2.285 1.00 65.62 88 ASP A CA 1
ATOM 668 C C . ASP A 1 88 ? 12.649 -5.482 0.926 1.00 65.62 88 ASP A C 1
ATOM 670 O O . ASP A 1 88 ? 13.063 -4.399 0.521 1.00 65.62 88 ASP A O 1
ATOM 674 N N . GLN A 1 89 ? 12.851 -6.587 0.196 1.00 57.91 89 GLN A N 1
ATOM 675 C CA . GLN A 1 89 ? 13.728 -6.616 -0.983 1.00 57.91 89 GLN A CA 1
ATOM 676 C C . GLN A 1 89 ? 12.981 -6.969 -2.278 1.00 57.91 89 GLN A C 1
ATOM 678 O O . GLN A 1 89 ? 12.317 -8.005 -2.336 1.00 57.91 89 GLN A O 1
ATOM 683 N N . PRO A 1 90 ? 13.138 -6.174 -3.357 1.00 57.09 90 PRO A N 1
ATOM 684 C CA . PRO A 1 90 ? 12.741 -6.575 -4.695 1.00 57.09 90 PRO A CA 1
ATOM 685 C C . PRO A 1 90 ? 13.903 -7.354 -5.313 1.00 57.09 90 PRO A C 1
ATOM 687 O O . PRO A 1 90 ? 14.775 -6.757 -5.941 1.00 57.09 90 PRO A O 1
ATOM 690 N N . LEU A 1 91 ? 13.970 -8.667 -5.102 1.00 53.94 91 LEU A N 1
ATOM 691 C CA . LEU A 1 91 ? 15.002 -9.483 -5.736 1.00 53.94 91 LEU A CA 1
ATOM 692 C C . LEU A 1 91 ? 14.437 -10.762 -6.341 1.00 53.94 91 LEU A C 1
ATOM 694 O O . LEU A 1 91 ? 13.405 -11.286 -5.939 1.00 53.94 91 LEU A O 1
ATOM 698 N N . GLU A 1 92 ? 15.110 -11.129 -7.420 1.00 59.41 92 GLU A N 1
ATOM 699 C CA . GLU A 1 92 ? 14.726 -12.076 -8.449 1.00 59.41 92 GLU A CA 1
ATOM 700 C C . GLU A 1 92 ? 14.611 -13.508 -7.905 1.00 59.41 92 GLU A C 1
ATOM 702 O O . GLU A 1 92 ? 15.414 -13.916 -7.072 1.00 59.41 92 GLU A O 1
ATOM 707 N N . ALA A 1 93 ? 13.673 -14.262 -8.488 1.00 51.50 93 ALA A N 1
ATOM 708 C CA . ALA A 1 93 ? 13.352 -15.677 -8.273 1.00 51.50 93 ALA A CA 1
ATOM 709 C C . ALA A 1 93 ? 12.181 -15.994 -7.321 1.00 51.50 93 ALA A C 1
ATOM 711 O O . ALA A 1 93 ? 11.691 -15.190 -6.536 1.00 51.50 93 ALA A O 1
ATOM 712 N N . GLU A 1 94 ? 11.636 -17.175 -7.574 1.00 55.78 94 GLU A N 1
ATOM 713 C CA . GLU A 1 94 ? 10.276 -17.645 -7.339 1.00 55.78 94 GLU A CA 1
ATOM 714 C C . GLU A 1 94 ? 10.066 -18.121 -5.894 1.00 55.78 94 GLU A C 1
ATOM 716 O O . GLU A 1 94 ? 9.642 -19.249 -5.670 1.00 55.78 94 GLU A O 1
ATOM 721 N N . ASP A 1 95 ? 10.369 -17.278 -4.907 1.00 52.66 95 ASP A N 1
ATOM 722 C CA . ASP A 1 95 ? 10.200 -17.666 -3.507 1.00 52.66 95 ASP A CA 1
ATOM 723 C C . ASP A 1 95 ? 8.722 -17.582 -3.080 1.00 52.66 95 ASP A C 1
ATOM 725 O O . ASP A 1 95 ? 8.056 -16.542 -3.192 1.00 52.66 95 ASP A O 1
ATOM 729 N N . GLU A 1 96 ? 8.220 -18.714 -2.576 1.00 54.69 96 GLU A N 1
ATOM 730 C CA . GLU A 1 96 ? 6.897 -18.892 -1.959 1.00 54.69 96 GLU A CA 1
ATOM 731 C C . GLU A 1 96 ? 6.762 -18.107 -0.633 1.00 54.69 96 GLU A C 1
ATOM 733 O O . GLU A 1 96 ? 5.659 -17.924 -0.129 1.00 54.69 96 GLU A O 1
ATOM 738 N N . ASP A 1 97 ? 7.854 -17.529 -0.119 1.00 59.50 97 ASP A N 1
ATOM 739 C CA . ASP A 1 97 ? 7.919 -16.773 1.139 1.00 59.50 97 ASP A CA 1
ATOM 740 C C . ASP A 1 97 ? 7.673 -15.255 0.967 1.00 59.50 97 ASP A C 1
ATOM 742 O O . ASP A 1 97 ? 8.334 -14.414 1.581 1.00 59.50 97 ASP A O 1
ATOM 746 N N . ARG A 1 98 ? 6.692 -14.866 0.135 1.00 71.06 98 ARG A N 1
ATOM 747 C CA . ARG A 1 98 ? 6.252 -13.455 -0.034 1.00 71.06 98 ARG A CA 1
ATOM 748 C C . ARG A 1 98 ? 5.001 -13.089 0.764 1.00 71.06 98 ARG A C 1
ATOM 750 O O . ARG A 1 98 ? 4.306 -12.115 0.454 1.00 71.06 98 ARG A O 1
ATOM 757 N N . ASP A 1 99 ? 4.732 -13.880 1.790 1.00 86.25 99 ASP A N 1
ATOM 758 C CA . ASP A 1 99 ? 3.589 -13.723 2.670 1.00 86.25 99 ASP A CA 1
ATOM 759 C C . ASP A 1 99 ? 3.720 -12.485 3.554 1.00 86.25 99 ASP A C 1
ATOM 761 O O . ASP A 1 99 ? 4.742 -12.241 4.198 1.00 86.25 99 ASP A O 1
ATOM 765 N N . VAL A 1 100 ? 2.634 -11.721 3.626 1.00 90.50 100 VAL A N 1
ATOM 766 C CA . VAL A 1 100 ? 2.495 -10.622 4.578 1.00 90.50 100 VAL A CA 1
ATOM 767 C C . VAL A 1 100 ? 1.986 -11.226 5.878 1.00 90.50 100 VAL A C 1
ATOM 769 O O . VAL A 1 100 ? 0.880 -11.758 5.910 1.00 90.50 100 VAL A O 1
ATOM 772 N N . ARG A 1 101 ? 2.771 -11.162 6.952 1.00 92.75 101 ARG A N 1
ATOM 773 C CA . ARG A 1 101 ? 2.436 -11.824 8.222 1.00 92.75 101 ARG A CA 1
ATOM 774 C C . ARG A 1 101 ? 2.046 -10.826 9.299 1.00 92.75 101 ARG A C 1
ATOM 776 O O . ARG A 1 101 ? 2.581 -9.718 9.370 1.00 92.75 101 ARG A O 1
ATOM 783 N N . ILE A 1 102 ? 1.131 -11.231 10.174 1.00 94.50 102 ILE A N 1
ATOM 784 C CA . ILE A 1 102 ? 0.794 -10.486 11.386 1.00 94.50 102 ILE A CA 1
ATOM 785 C C . ILE A 1 102 ? 1.879 -10.741 12.432 1.00 94.50 102 ILE A C 1
ATOM 787 O O . ILE A 1 102 ? 1.909 -11.782 13.083 1.00 94.50 102 ILE A O 1
ATOM 791 N N . ALA A 1 103 ? 2.765 -9.770 12.617 1.00 93.50 103 ALA A N 1
ATOM 792 C CA . ALA A 1 103 ? 3.847 -9.847 13.593 1.00 93.50 103 ALA A CA 1
ATOM 793 C C . ALA A 1 103 ? 3.361 -9.593 15.025 1.00 93.50 103 ALA A C 1
ATOM 795 O O . ALA A 1 103 ? 3.920 -10.106 15.993 1.00 93.50 103 ALA A O 1
ATOM 796 N N . GLN A 1 104 ? 2.323 -8.767 15.176 1.00 94.44 104 GLN A N 1
ATOM 797 C CA . GLN A 1 104 ? 1.777 -8.414 16.481 1.00 94.44 104 GLN A CA 1
ATOM 798 C C . GLN A 1 104 ? 0.314 -7.992 16.368 1.00 94.44 104 GLN A C 1
ATOM 800 O O . GLN A 1 104 ? -0.059 -7.265 15.448 1.00 94.44 104 GLN A O 1
ATOM 805 N N . VAL A 1 105 ? -0.485 -8.367 17.365 1.00 93.94 105 VAL A N 1
ATOM 806 C CA . VAL A 1 105 ? -1.820 -7.810 17.607 1.00 93.94 105 VAL A CA 1
ATOM 807 C C . VAL A 1 105 ? -1.730 -6.837 18.788 1.00 93.94 105 VAL A C 1
ATOM 809 O O . VAL A 1 105 ? -1.140 -7.155 19.822 1.00 93.94 105 VAL A O 1
ATOM 812 N N . ILE A 1 106 ? -2.247 -5.618 18.618 1.00 92.06 106 ILE A N 1
ATOM 813 C CA . ILE A 1 106 ? -2.211 -4.565 19.640 1.00 92.06 106 ILE A CA 1
ATOM 814 C C . ILE A 1 106 ? -3.343 -4.811 20.639 1.00 92.06 106 ILE A C 1
ATOM 816 O O . ILE A 1 106 ? -4.514 -4.773 20.262 1.00 92.06 106 ILE A O 1
ATOM 820 N N . ALA A 1 107 ? -2.990 -5.016 21.909 1.00 90.38 107 ALA A N 1
ATOM 821 C CA . ALA A 1 107 ? -3.949 -5.247 22.987 1.00 90.38 107 ALA A CA 1
ATOM 822 C C . ALA A 1 107 ? -4.955 -4.090 23.113 1.00 90.38 107 ALA A C 1
ATOM 824 O O . ALA A 1 107 ? -4.571 -2.918 23.124 1.00 90.38 107 ALA A O 1
ATOM 825 N N . GLY A 1 108 ? -6.242 -4.424 23.203 1.00 87.81 108 GLY A N 1
ATOM 826 C CA . GLY A 1 108 ? -7.346 -3.463 23.215 1.00 87.81 108 GLY A CA 1
ATOM 827 C C . GLY A 1 108 ? -7.642 -2.805 21.859 1.00 87.81 108 GLY A C 1
ATOM 828 O O . GLY A 1 108 ? -8.527 -1.954 21.784 1.00 87.81 108 GLY A O 1
ATOM 829 N N . GLY A 1 109 ? -6.924 -3.174 20.792 1.00 87.38 109 GLY A N 1
ATOM 830 C CA . GLY A 1 109 ? -7.172 -2.702 19.430 1.00 87.38 109 GLY A CA 1
ATOM 831 C C . GLY A 1 109 ? -8.292 -3.473 18.712 1.00 87.38 109 GLY A C 1
ATOM 832 O O . GLY A 1 109 ? -8.726 -4.523 19.185 1.00 87.38 109 GLY A O 1
ATOM 833 N N . PRO A 1 110 ? -8.753 -3.006 17.534 1.00 90.81 110 PRO A N 1
ATOM 834 C CA . PRO A 1 110 ? -9.855 -3.644 16.807 1.00 90.81 110 PRO A CA 1
ATOM 835 C C . PRO A 1 110 ? -9.629 -5.127 16.470 1.00 90.81 110 PRO A C 1
ATOM 837 O O . PRO A 1 110 ? -10.550 -5.928 16.607 1.00 90.81 110 PRO A O 1
ATOM 840 N N . ALA A 1 111 ? -8.415 -5.509 16.062 1.00 92.06 111 ALA A N 1
ATOM 841 C CA . ALA A 1 111 ? -8.068 -6.900 15.772 1.00 92.06 111 ALA A CA 1
ATOM 842 C C . ALA A 1 111 ? -8.137 -7.789 17.022 1.00 92.06 111 ALA A C 1
ATOM 844 O O . ALA A 1 111 ? -8.735 -8.863 16.953 1.00 92.06 111 ALA A O 1
ATOM 845 N N . ASP A 1 112 ? -7.620 -7.315 18.159 1.00 92.69 112 ASP A N 1
ATOM 846 C CA . ASP A 1 112 ? -7.689 -8.011 19.453 1.00 92.69 112 ASP A CA 1
ATOM 847 C C . ASP A 1 112 ? -9.143 -8.214 19.893 1.00 92.69 112 ASP A C 1
ATOM 849 O O . ASP A 1 112 ? -9.584 -9.334 20.142 1.00 92.69 112 ASP A O 1
ATOM 853 N N . LEU A 1 113 ? -9.938 -7.138 19.860 1.00 91.00 113 LEU A N 1
ATOM 854 C CA . LEU A 1 113 ? -11.359 -7.170 20.217 1.00 91.00 113 LEU A CA 1
ATOM 855 C C . LEU A 1 113 ? -12.184 -8.081 19.300 1.00 91.00 113 LEU A C 1
ATOM 857 O O . LEU A 1 113 ? -13.201 -8.626 19.728 1.00 91.00 113 LEU A O 1
ATOM 861 N N . SER A 1 114 ? -11.768 -8.245 18.041 1.00 90.00 114 SER A N 1
ATOM 862 C CA . SER A 1 114 ? -12.432 -9.158 17.112 1.00 90.00 114 SER A CA 1
ATOM 863 C C . SER A 1 114 ? -12.167 -10.631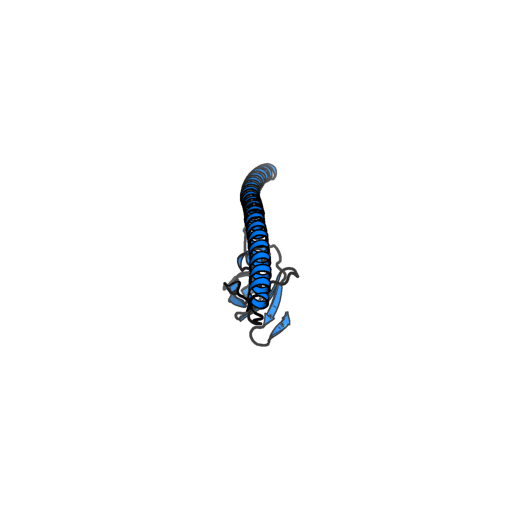 17.434 1.00 90.00 114 SER A C 1
ATOM 865 O O . SER A 1 114 ? -13.013 -11.470 17.131 1.00 90.00 114 SER A O 1
ATOM 867 N N . GLY A 1 115 ? -10.989 -10.949 17.988 1.00 90.31 115 GLY A N 1
ATOM 868 C CA . GLY A 1 115 ? -10.514 -12.315 18.225 1.00 90.31 115 GLY A CA 1
ATOM 869 C C . GLY A 1 115 ? -10.313 -13.169 16.965 1.00 90.31 115 GLY A C 1
ATOM 870 O O . GLY A 1 115 ? -10.103 -14.372 17.084 1.00 90.31 115 GLY A O 1
ATOM 871 N N . LYS A 1 116 ? -10.416 -12.584 15.763 1.00 90.94 116 LYS A N 1
ATOM 872 C CA . LYS A 1 116 ? -10.348 -13.316 14.483 1.00 90.94 116 LYS A CA 1
ATOM 873 C C . LYS A 1 116 ? -8.959 -13.353 13.864 1.00 90.94 116 LYS A C 1
ATOM 875 O O . LYS A 1 116 ? -8.706 -14.212 13.033 1.00 90.94 116 LYS A O 1
ATOM 880 N N . ILE A 1 117 ? -8.112 -12.395 14.227 1.00 92.44 117 ILE A N 1
ATOM 881 C CA . ILE A 1 117 ? -6.760 -12.253 13.694 1.00 92.44 11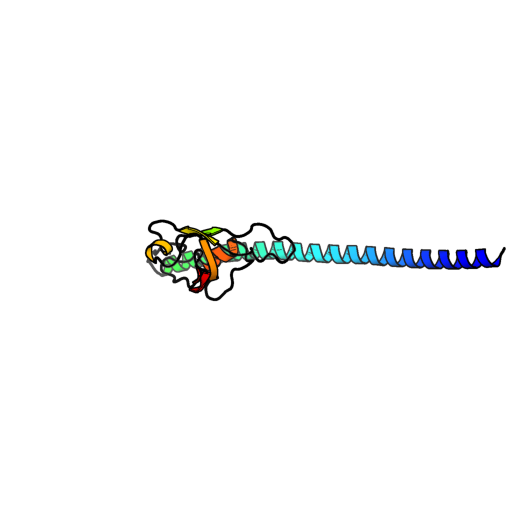7 ILE A CA 1
ATOM 882 C C . ILE A 1 117 ? -5.789 -12.573 14.820 1.00 92.44 117 ILE A C 1
ATOM 884 O O . ILE A 1 117 ? -5.882 -11.989 15.902 1.00 92.44 117 ILE A O 1
ATOM 888 N N . ALA A 1 118 ? -4.850 -13.470 14.552 1.00 94.12 118 ALA A N 1
ATOM 889 C CA . ALA A 1 118 ? -3.818 -13.870 15.491 1.00 94.12 118 ALA A CA 1
ATOM 890 C C . ALA A 1 118 ? -2.417 -13.518 14.979 1.00 94.12 118 ALA A C 1
ATOM 892 O O . ALA A 1 118 ? -2.185 -13.248 13.801 1.00 94.12 118 ALA A O 1
ATOM 893 N N . VAL A 1 119 ? -1.455 -13.518 15.902 1.00 95.44 119 VAL A N 1
ATOM 894 C CA . VAL A 1 119 ? -0.033 -13.443 15.549 1.00 95.44 119 VAL A CA 1
ATOM 895 C C . VAL A 1 119 ? 0.332 -14.659 14.692 1.00 95.44 119 VAL A C 1
ATOM 897 O O . VAL A 1 119 ? -0.114 -15.768 14.976 1.00 95.44 119 VAL A O 1
ATOM 900 N N . ASN A 1 120 ? 1.177 -14.440 13.685 1.00 93.56 120 ASN A N 1
ATOM 901 C CA . ASN A 1 120 ? 1.590 -15.374 12.632 1.00 93.56 120 ASN A CA 1
ATOM 902 C C . ASN A 1 120 ? 0.560 -15.657 11.534 1.00 93.56 120 ASN A C 1
ATOM 904 O O . ASN A 1 120 ? 0.900 -16.372 10.589 1.00 93.56 120 ASN A O 1
ATOM 908 N N . ASP A 1 121 ? -0.643 -15.082 11.594 1.00 95.00 121 ASP A N 1
ATOM 909 C CA . ASP A 1 121 ? -1.576 -15.159 10.471 1.00 95.00 121 ASP A CA 1
ATOM 910 C C . ASP A 1 121 ? -0.976 -14.536 9.209 1.00 95.00 121 ASP A C 1
ATOM 912 O O . ASP A 1 121 ? -0.230 -13.552 9.267 1.00 95.00 121 ASP A O 1
ATOM 916 N N . VAL A 1 122 ? -1.330 -15.105 8.061 1.00 94.12 122 VAL A N 1
ATOM 917 C CA . VAL A 1 122 ? -0.951 -14.599 6.744 1.00 94.12 122 VAL A CA 1
ATOM 918 C C . VAL A 1 122 ? -2.090 -13.757 6.191 1.00 94.12 122 VAL A C 1
ATOM 920 O O . VAL A 1 122 ? -3.221 -14.224 6.058 1.00 94.12 122 VAL A O 1
ATOM 923 N N . LEU A 1 123 ? -1.790 -12.512 5.842 1.00 93.94 123 LEU A N 1
ATOM 924 C CA . LEU A 1 123 ? -2.702 -11.603 5.172 1.00 93.94 123 LEU A CA 1
ATOM 925 C C . LEU A 1 123 ? -2.670 -11.877 3.664 1.00 93.94 123 LEU A C 1
ATOM 927 O O . LEU A 1 123 ? -1.640 -11.686 3.021 1.00 93.94 123 LEU A O 1
ATOM 931 N N . LEU A 1 124 ? -3.803 -12.300 3.100 1.00 93.50 124 LEU A N 1
ATOM 932 C CA . LEU A 1 124 ? -3.915 -12.663 1.685 1.00 93.50 124 LEU A CA 1
ATOM 933 C C . LEU A 1 124 ? -4.549 -11.543 0.863 1.00 93.50 124 LEU A C 1
ATOM 935 O O . LEU A 1 124 ? -4.026 -11.168 -0.186 1.00 93.50 124 LEU A O 1
ATOM 939 N N . GLU A 1 125 ? -5.664 -10.983 1.341 1.00 94.75 125 GLU A N 1
ATOM 940 C CA . GLU A 1 125 ? -6.393 -9.922 0.643 1.00 94.75 125 GLU A CA 1
ATOM 941 C C . GLU A 1 125 ? -6.902 -8.846 1.610 1.00 94.75 125 GLU A C 1
ATOM 943 O O . GLU A 1 125 ? -7.327 -9.142 2.728 1.00 94.75 125 GLU A O 1
ATOM 948 N N . VAL A 1 126 ? -6.937 -7.595 1.143 1.00 93.69 126 VAL A N 1
ATOM 949 C CA . VAL A 1 126 ? -7.609 -6.470 1.809 1.00 93.69 126 VAL A CA 1
ATOM 950 C C . VAL A 1 126 ? -8.601 -5.865 0.821 1.00 93.69 126 VAL A C 1
ATOM 952 O O . VAL A 1 126 ? -8.232 -5.507 -0.296 1.00 93.69 126 VAL A O 1
ATOM 955 N N . HIS A 1 127 ? -9.875 -5.789 1.201 1.00 92.81 127 HIS A N 1
ATOM 956 C CA . HIS A 1 127 ? -10.978 -5.364 0.331 1.00 92.81 127 HIS A CA 1
ATOM 957 C C . HIS A 1 127 ? -11.049 -6.138 -1.003 1.00 92.81 127 HIS A C 1
ATOM 959 O O . HIS A 1 127 ? -11.363 -5.569 -2.047 1.00 92.81 127 HIS A O 1
ATOM 965 N N . GLY A 1 128 ? -10.730 -7.438 -0.977 1.00 91.00 128 GLY A N 1
ATOM 966 C CA . GLY A 1 128 ? -10.701 -8.301 -2.167 1.00 91.00 128 GLY A CA 1
ATOM 967 C C . GLY A 1 128 ? -9.496 -8.080 -3.087 1.00 91.00 128 GLY A C 1
ATOM 968 O O . GLY A 1 128 ? -9.450 -8.627 -4.188 1.00 91.00 128 GLY A O 1
ATOM 969 N N . ARG A 1 129 ? -8.517 -7.264 -2.672 1.00 91.88 129 ARG A N 1
ATOM 970 C CA . ARG A 1 129 ? -7.263 -7.054 -3.397 1.00 91.88 129 ARG A CA 1
ATOM 971 C C . ARG A 1 129 ? -6.153 -7.871 -2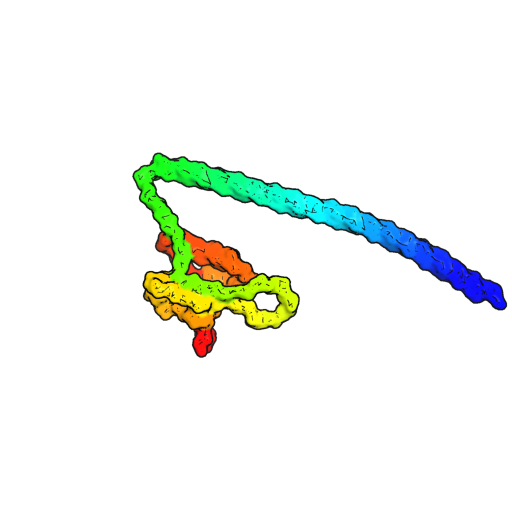.748 1.00 91.88 129 ARG A C 1
ATOM 973 O O . ARG A 1 129 ? -5.868 -7.673 -1.570 1.00 91.88 129 ARG A O 1
ATOM 980 N N . ALA A 1 130 ? -5.521 -8.750 -3.525 1.00 91.62 130 ALA A N 1
ATOM 981 C CA . ALA A 1 130 ? -4.383 -9.541 -3.065 1.00 91.62 130 ALA A CA 1
ATOM 982 C C . ALA A 1 130 ? -3.232 -8.637 -2.604 1.00 91.62 130 ALA A C 1
ATOM 984 O O . ALA A 1 130 ? -2.905 -7.671 -3.298 1.00 91.62 130 ALA A O 1
ATOM 985 N N . VAL A 1 131 ? -2.635 -8.950 -1.452 1.00 90.31 131 VAL A N 1
ATOM 986 C CA . VAL A 1 131 ? -1.531 -8.168 -0.864 1.00 90.31 131 VAL A CA 1
ATOM 987 C C . VAL A 1 131 ? -0.163 -8.833 -0.998 1.00 90.31 131 VAL A C 1
ATOM 989 O O . VAL A 1 131 ? 0.852 -8.193 -0.732 1.00 90.31 131 VAL A O 1
ATOM 992 N N . THR A 1 132 ? -0.110 -10.092 -1.435 1.00 87.50 132 THR A N 1
ATOM 993 C CA . THR A 1 132 ? 1.142 -10.817 -1.677 1.00 87.50 132 THR A CA 1
ATOM 994 C C . THR A 1 132 ? 2.037 -10.040 -2.645 1.00 87.50 132 THR A C 1
ATOM 996 O O . THR A 1 132 ? 1.603 -9.636 -3.726 1.00 87.50 132 THR A O 1
ATOM 999 N N . GLY A 1 133 ? 3.294 -9.817 -2.254 1.00 81.00 133 GLY A N 1
ATOM 1000 C CA . GLY A 1 133 ? 4.271 -9.067 -3.050 1.00 81.00 133 GLY A CA 1
ATOM 1001 C C . GLY A 1 133 ? 4.037 -7.551 -3.132 1.00 81.00 133 GLY A C 1
ATOM 1002 O O . GLY A 1 133 ? 4.748 -6.881 -3.879 1.00 81.00 133 GLY A O 1
ATOM 1003 N N . MET A 1 134 ? 3.068 -6.994 -2.396 1.00 85.75 134 MET A N 1
ATOM 1004 C CA . MET A 1 134 ? 2.919 -5.542 -2.271 1.00 85.75 134 MET A CA 1
ATOM 1005 C C . MET A 1 134 ? 3.920 -4.956 -1.275 1.00 85.75 134 MET A C 1
ATOM 1007 O O . MET A 1 134 ? 4.244 -5.562 -0.257 1.00 85.75 134 MET A O 1
ATOM 1011 N N . GLU A 1 135 ? 4.338 -3.717 -1.529 1.00 85.12 135 GLU A N 1
ATOM 1012 C CA . GLU A 1 135 ? 5.091 -2.929 -0.557 1.00 85.12 135 GLU A CA 1
ATOM 1013 C C . GLU A 1 135 ? 4.238 -2.650 0.693 1.00 85.12 135 GLU A C 1
ATOM 1015 O O . GLU A 1 135 ? 3.045 -2.334 0.600 1.00 85.12 135 GLU A O 1
ATOM 1020 N N . ILE A 1 136 ? 4.865 -2.681 1.871 1.00 86.06 136 ILE A N 1
ATOM 1021 C CA . ILE A 1 136 ? 4.203 -2.451 3.161 1.00 86.06 136 ILE A CA 1
ATOM 1022 C C . ILE A 1 136 ? 3.422 -1.125 3.211 1.00 86.06 136 ILE A C 1
ATOM 1024 O O . ILE A 1 136 ? 2.341 -1.058 3.801 1.00 86.06 136 ILE A O 1
ATOM 1028 N N . GLY A 1 137 ? 3.923 -0.076 2.546 1.00 86.50 137 GLY A N 1
ATOM 1029 C CA . GLY A 1 137 ? 3.252 1.221 2.444 1.00 86.50 137 GLY A CA 1
ATOM 1030 C C . GLY A 1 137 ? 1.928 1.150 1.678 1.00 86.50 137 GLY A C 1
ATOM 1031 O O . GLY A 1 137 ? 0.934 1.740 2.109 1.00 86.50 137 GLY A O 1
ATOM 1032 N N . ALA A 1 138 ? 1.887 0.377 0.589 1.00 87.06 138 ALA A N 1
ATOM 1033 C CA . ALA A 1 138 ? 0.680 0.169 -0.205 1.00 87.06 138 ALA A CA 1
ATOM 1034 C C . ALA A 1 138 ? -0.372 -0.635 0.572 1.00 87.06 138 ALA A C 1
ATOM 1036 O O . ALA A 1 138 ? -1.546 -0.271 0.563 1.00 87.06 138 ALA A O 1
ATOM 1037 N N . ILE A 1 139 ? 0.048 -1.667 1.310 1.00 90.19 139 ILE A N 1
ATOM 1038 C CA . ILE A 1 139 ? -0.841 -2.461 2.173 1.00 90.19 139 ILE A CA 1
ATOM 1039 C C . ILE A 1 139 ? -1.422 -1.582 3.284 1.00 90.19 139 ILE A C 1
ATOM 1041 O O . ILE A 1 139 ? -2.628 -1.589 3.533 1.00 90.19 139 ILE A O 1
ATOM 1045 N N . ARG A 1 140 ? -0.584 -0.752 3.918 1.00 90.00 140 ARG A N 1
ATOM 1046 C CA . ARG A 1 140 ? -1.018 0.183 4.962 1.00 90.00 140 ARG A CA 1
ATOM 1047 C C . ARG A 1 140 ? -2.076 1.163 4.454 1.00 90.00 140 ARG A C 1
ATOM 1049 O O . ARG A 1 140 ? -3.023 1.443 5.183 1.00 90.00 140 ARG A O 1
ATOM 1056 N N . ALA A 1 141 ? -1.949 1.647 3.219 1.00 87.88 141 ALA A N 1
ATOM 1057 C CA . ALA A 1 141 ? -2.931 2.542 2.607 1.00 87.88 141 ALA A CA 1
ATOM 1058 C C . ALA A 1 141 ? -4.298 1.878 2.346 1.00 87.88 141 ALA A C 1
ATOM 1060 O O . ALA A 1 141 ? -5.293 2.586 2.226 1.00 87.88 141 ALA A O 1
ATOM 1061 N N . LEU A 1 142 ? -4.360 0.542 2.278 1.00 89.88 142 LEU A N 1
ATOM 1062 C CA . LEU A 1 142 ? -5.617 -0.208 2.156 1.00 89.88 142 LEU A CA 1
ATOM 1063 C C . LEU A 1 142 ? -6.310 -0.443 3.506 1.00 89.88 142 LEU A C 1
ATOM 1065 O O . LEU A 1 142 ? -7.504 -0.716 3.528 1.00 89.88 142 LEU A O 1
ATOM 1069 N N . ILE A 1 143 ? -5.569 -0.373 4.615 1.00 91.19 143 ILE A N 1
ATOM 1070 C CA . ILE A 1 143 ? -6.061 -0.708 5.962 1.00 91.19 143 ILE A CA 1
ATOM 1071 C C . ILE A 1 143 ? -6.349 0.547 6.792 1.00 91.19 143 ILE A C 1
ATOM 1073 O O . ILE A 1 143 ? -7.282 0.563 7.592 1.00 91.19 143 ILE A O 1
ATOM 1077 N N . VAL A 1 144 ? -5.520 1.585 6.661 1.00 89.25 144 VAL A N 1
ATOM 1078 C CA . VAL A 1 144 ? -5.636 2.805 7.467 1.00 89.25 144 VAL A CA 1
ATOM 1079 C C . VAL A 1 144 ? -6.670 3.738 6.853 1.00 89.25 144 VAL A C 1
ATOM 1081 O O . VAL A 1 144 ? -6.553 4.135 5.696 1.00 89.25 144 VAL A O 1
ATOM 1084 N N . GLY A 1 145 ? -7.646 4.153 7.656 1.00 86.75 145 GLY A N 1
ATOM 1085 C CA . GLY A 1 145 ? -8.721 5.026 7.208 1.00 86.75 145 GLY A CA 1
ATOM 1086 C C . GLY A 1 145 ? -9.437 5.733 8.358 1.00 86.75 145 GLY A C 1
ATOM 1087 O O . GLY A 1 145 ? -9.008 5.638 9.509 1.00 86.75 145 GLY A O 1
ATOM 1088 N N . PRO A 1 146 ? -10.519 6.466 8.051 1.00 84.69 146 PRO A N 1
ATOM 1089 C CA . PRO A 1 146 ? -11.407 7.044 9.052 1.00 84.69 146 PRO A CA 1
ATOM 1090 C C . PRO A 1 146 ? -11.891 5.999 10.061 1.00 84.69 146 PRO A C 1
ATOM 1092 O O . PRO A 1 146 ? -12.350 4.924 9.670 1.00 84.69 146 PRO A O 1
ATOM 1095 N N . SER A 1 147 ? -11.836 6.327 11.347 1.00 81.62 147 SER A N 1
ATOM 1096 C CA . SER A 1 147 ? -12.379 5.515 12.432 1.00 81.62 147 SER A CA 1
ATOM 1097 C C . SER A 1 147 ? -13.853 5.215 12.166 1.00 81.62 147 SER A C 1
ATOM 1099 O O . SER A 1 147 ? -14.605 6.063 11.682 1.00 81.62 147 SER A O 1
ATOM 1101 N N . GLY A 1 148 ? -14.251 3.970 12.413 1.00 81.81 148 GLY A N 1
ATOM 1102 C CA . GLY A 1 148 ? -15.574 3.456 12.054 1.00 81.81 148 GLY A CA 1
ATOM 1103 C C . GLY A 1 148 ? -15.708 2.960 10.609 1.00 81.81 148 GLY A C 1
ATOM 1104 O O . GLY A 1 148 ? -16.733 2.363 10.283 1.00 81.81 148 GLY A O 1
ATOM 1105 N N . THR A 1 149 ? -14.696 3.130 9.749 1.00 85.56 149 THR A N 1
ATOM 1106 C CA . THR A 1 149 ? -14.696 2.505 8.414 1.00 85.56 149 THR A CA 1
ATOM 1107 C C . THR A 1 149 ? -14.441 1.002 8.545 1.00 85.56 149 THR A C 1
ATOM 1109 O O . THR A 1 149 ? -13.437 0.609 9.143 1.00 85.56 149 THR A O 1
ATOM 1112 N N . PRO A 1 150 ? -15.308 0.135 7.992 1.00 85.00 150 PRO A N 1
ATOM 1113 C CA . PRO A 1 150 ? -15.075 -1.302 8.019 1.00 85.00 150 PRO A CA 1
ATOM 1114 C C . PRO A 1 150 ? -13.937 -1.684 7.065 1.00 85.00 150 PRO A C 1
ATOM 1116 O O . PRO A 1 150 ? -13.926 -1.262 5.910 1.00 85.00 150 PRO A O 1
ATOM 1119 N N . VAL A 1 151 ? -13.026 -2.542 7.529 1.00 90.19 151 VAL A N 1
ATOM 1120 C CA . VAL A 1 151 ? -11.973 -3.157 6.706 1.00 90.19 151 VAL A CA 1
ATOM 1121 C C . VAL A 1 151 ? -12.301 -4.636 6.517 1.00 90.19 151 VAL A C 1
ATOM 1123 O O . VAL A 1 151 ? -12.564 -5.345 7.487 1.00 90.19 151 VAL A O 1
ATOM 1126 N N . THR A 1 152 ? -12.308 -5.106 5.269 1.00 92.06 152 THR A N 1
ATOM 1127 C CA . THR A 1 152 ? -12.535 -6.522 4.942 1.00 92.06 152 THR A CA 1
ATOM 1128 C C . THR A 1 152 ? -11.208 -7.178 4.627 1.00 92.06 152 THR A C 1
ATOM 1130 O O . THR A 1 152 ? -10.455 -6.669 3.799 1.00 92.06 152 THR A O 1
ATOM 1133 N N . ILE A 1 153 ? -10.934 -8.304 5.272 1.00 92.00 153 ILE A N 1
ATOM 1134 C CA . ILE A 1 153 ? -9.672 -9.022 5.153 1.00 92.00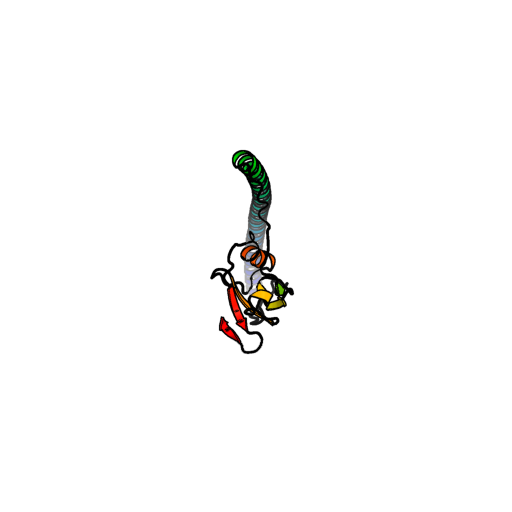 153 ILE A CA 1
ATOM 1135 C C . ILE A 1 153 ? -9.970 -10.477 4.846 1.00 92.00 153 ILE A C 1
ATOM 1137 O O . ILE A 1 153 ? -10.918 -11.031 5.397 1.00 92.00 153 ILE A O 1
ATOM 1141 N N . LYS A 1 154 ? -9.133 -11.062 3.995 1.00 94.50 154 LYS A N 1
ATOM 1142 C CA . LYS A 1 154 ? -9.003 -12.504 3.857 1.00 94.50 154 LYS A CA 1
ATOM 1143 C C . LYS A 1 154 ? -7.631 -12.911 4.365 1.00 94.50 154 LYS A C 1
ATOM 1145 O O . LYS A 1 154 ? -6.623 -12.338 3.932 1.00 94.50 154 LYS A O 1
ATOM 1150 N N . GLY A 1 155 ? -7.600 -13.866 5.279 1.00 93.38 155 GLY A N 1
ATOM 1151 C CA . GLY A 1 155 ? -6.371 -14.335 5.908 1.00 93.38 155 GLY A CA 1
ATOM 1152 C C . GLY A 1 155 ? -6.269 -15.851 5.909 1.00 93.38 155 GLY A C 1
ATOM 1153 O O . GLY A 1 155 ? -7.222 -16.546 5.565 1.00 93.38 155 GLY A O 1
ATOM 1154 N N . ALA A 1 156 ? -5.104 -16.359 6.292 1.00 94.25 156 ALA A N 1
ATOM 1155 C CA . ALA A 1 156 ? -4.902 -17.755 6.651 1.00 94.25 156 ALA A CA 1
ATOM 1156 C C . ALA A 1 156 ? -4.292 -17.834 8.049 1.00 94.25 156 ALA A C 1
ATOM 1158 O O . ALA A 1 156 ? -3.362 -17.089 8.366 1.00 94.25 156 ALA A O 1
ATOM 1159 N N . SER A 1 157 ? -4.818 -18.731 8.882 1.00 92.75 157 SER A N 1
ATOM 1160 C CA . SER A 1 157 ? -4.309 -18.933 10.235 1.00 92.75 157 SER A CA 1
ATOM 1161 C C . SER A 1 157 ? -2.852 -19.388 10.210 1.00 92.75 157 SER A C 1
ATOM 1163 O O . SER A 1 157 ? -2.508 -20.356 9.529 1.00 92.75 157 SER A O 1
ATOM 1165 N N . GLY A 1 158 ? -2.006 -18.742 11.012 1.00 89.31 158 GLY A N 1
ATOM 1166 C CA . GLY A 1 158 ? -0.600 -19.130 11.144 1.00 89.31 158 GLY A CA 1
ATOM 1167 C C . GLY A 1 158 ? -0.387 -20.503 11.790 1.00 89.31 158 GLY A C 1
ATOM 1168 O O . GLY A 1 158 ? 0.680 -21.091 11.629 1.00 89.31 158 GLY A O 1
ATOM 1169 N N . SER A 1 159 ? -1.374 -21.022 12.530 1.00 88.19 159 SER A N 1
ATOM 1170 C CA . SER A 1 159 ? -1.253 -22.295 13.254 1.00 88.19 159 SER A CA 1
ATOM 1171 C C . SER A 1 159 ? -1.682 -23.519 12.453 1.00 88.19 159 SER A C 1
ATOM 1173 O O . SER A 1 159 ? -1.102 -24.587 12.636 1.00 88.19 159 SER A O 1
ATOM 1175 N N . ASP A 1 160 ? -2.706 -23.387 11.608 1.00 90.44 160 ASP A N 1
ATOM 1176 C CA . ASP A 1 160 ? -3.311 -24.524 10.901 1.00 90.44 160 ASP A CA 1
ATOM 1177 C C . ASP A 1 160 ? -3.565 -24.274 9.402 1.00 90.44 160 ASP A C 1
ATOM 1179 O O . ASP A 1 160 ? -3.987 -25.186 8.693 1.00 90.44 160 ASP A O 1
ATOM 1183 N N . GLY A 1 161 ? -3.279 -23.066 8.902 1.00 87.81 161 GLY A N 1
ATOM 1184 C CA . GLY A 1 161 ? -3.466 -22.685 7.500 1.00 87.81 161 GLY A CA 1
ATOM 1185 C C . GLY A 1 161 ? -4.920 -22.444 7.087 1.00 87.81 161 GLY A C 1
ATOM 1186 O O . GLY A 1 161 ? -5.178 -22.194 5.909 1.00 87.81 161 GLY A O 1
ATOM 1187 N N . THR A 1 162 ? -5.883 -22.507 8.012 1.00 92.56 162 THR A N 1
ATOM 1188 C CA . THR A 1 162 ? -7.305 -22.324 7.697 1.00 92.56 162 THR A CA 1
ATOM 1189 C C . THR A 1 162 ? -7.562 -20.904 7.214 1.00 92.56 162 THR A C 1
ATOM 1191 O O . THR A 1 162 ? -7.240 -19.935 7.904 1.00 92.56 162 THR A O 1
ATOM 1194 N N . THR A 1 163 ? -8.167 -20.768 6.034 1.00 92.81 163 THR A N 1
ATOM 1195 C CA . THR A 1 163 ? -8.512 -19.460 5.470 1.00 92.81 163 THR A CA 1
ATOM 1196 C C . THR A 1 163 ? -9.803 -18.907 6.065 1.00 92.81 163 THR A C 1
ATOM 1198 O O . THR A 1 163 ? -10.774 -19.658 6.199 1.00 92.81 163 THR A O 1
ATOM 1201 N N . TYR A 1 164 ? -9.841 -17.602 6.333 1.00 88.25 164 TYR A N 1
ATOM 1202 C CA . TYR A 1 164 ? -11.002 -16.876 6.860 1.00 88.25 164 TYR A CA 1
ATOM 1203 C C . TYR A 1 164 ? -11.250 -15.547 6.144 1.00 88.25 164 TYR A C 1
ATOM 1205 O O . TYR A 1 164 ? -10.313 -15.035 5.484 1.00 88.25 164 TYR A O 1
#

pLDDT: mean 83.62, std 11.7, range [51.5, 95.44]

Organism: Hemiselmis andersenii (NCBI:txid464988)

Secondary structure (DSSP, 8-state):
-HHHHHHHHHHHHHHHHHHHHHHHHHHHHHHHHHHHHHHHHHHHHHHHHHHHHHHHHHHHHHHHHHHHH-------EE--SEEEE-------S--S---EEEEEEPTTSHHHHHT---TTPEEEEETTEE-TT--HHHHHHHH-EETT----EEEE-TTT--B-

InterPro domains:
  IPR001478 PDZ domain [PS50106] (78-134)
  IPR001478 PDZ domain [SM00228] (78-159)
  IPR036034 PDZ superfamily [G3DSA:2.30.42.10] (78-163)
  IPR036034 PDZ superfamily [SSF50156] (75-158)
  IPR041489 PDZ domain 6 [PF17820] (102-154)